Protein AF-A0A6L6QCY6-F1 (afdb_monomer)

Structure (mmCIF, N/CA/C/O backbone):
data_AF-A0A6L6QCY6-F1
#
_entry.id   AF-A0A6L6QCY6-F1
#
loop_
_atom_site.group_PDB
_atom_site.id
_atom_site.type_symbol
_atom_site.label_atom_id
_atom_site.label_alt_id
_atom_site.label_comp_id
_atom_site.label_asym_id
_atom_site.label_entity_id
_atom_site.label_seq_id
_atom_site.pdbx_PDB_ins_code
_atom_site.Cartn_x
_atom_site.Cartn_y
_atom_site.Cartn_z
_atom_site.occupancy
_atom_site.B_iso_or_equiv
_atom_site.auth_seq_id
_atom_site.auth_comp_id
_atom_site.auth_asym_id
_atom_site.auth_atom_id
_atom_site.pdbx_PDB_model_num
ATOM 1 N N . MET A 1 1 ? -13.776 2.812 19.468 1.00 54.94 1 MET A N 1
ATOM 2 C CA . MET A 1 1 ? -13.804 1.354 19.167 1.00 54.94 1 MET A CA 1
ATOM 3 C C . MET A 1 1 ? -12.359 0.943 18.936 1.00 54.94 1 MET A C 1
ATOM 5 O O . MET A 1 1 ? -11.683 1.703 18.269 1.00 54.94 1 MET A O 1
ATOM 9 N N . GLU A 1 2 ? -11.838 -0.179 19.449 1.00 56.78 2 GLU A N 1
ATOM 10 C CA . GLU A 1 2 ? -10.430 -0.522 19.162 1.00 56.78 2 GLU A CA 1
ATOM 11 C C . GLU A 1 2 ? -10.238 -0.838 17.669 1.00 56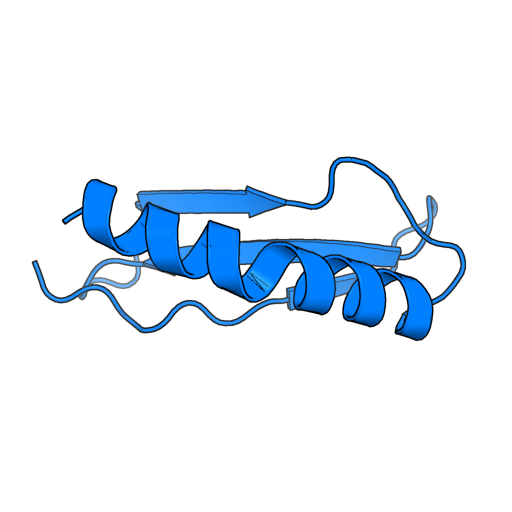.78 2 GLU A C 1
ATOM 13 O O . GLU A 1 2 ? -10.687 -1.867 17.157 1.00 56.78 2 GLU A O 1
ATOM 18 N N . LEU A 1 3 ? -9.598 0.093 16.958 1.00 63.88 3 LEU A N 1
ATOM 19 C CA . LEU A 1 3 ? -9.190 -0.070 15.570 1.00 63.88 3 LEU A CA 1
ATOM 20 C C . LEU A 1 3 ? -7.884 -0.850 15.524 1.00 63.88 3 LEU A C 1
ATOM 22 O O . LEU A 1 3 ? -6.876 -0.423 16.094 1.00 63.88 3 LEU A O 1
ATOM 26 N N . THR A 1 4 ? -7.879 -1.960 14.791 1.00 69.12 4 THR A N 1
ATOM 27 C CA . THR A 1 4 ? -6.638 -2.688 14.507 1.00 69.12 4 THR A CA 1
ATOM 28 C C . THR A 1 4 ? -5.659 -1.783 13.752 1.00 69.12 4 THR A C 1
ATOM 30 O O . THR A 1 4 ? -6.066 -0.968 12.921 1.00 69.12 4 THR A O 1
ATOM 33 N N . ASN A 1 5 ? -4.357 -1.892 14.053 1.00 73.19 5 ASN A N 1
ATOM 34 C CA . ASN A 1 5 ? -3.334 -1.175 13.290 1.00 73.19 5 ASN A CA 1
ATOM 35 C C . ASN A 1 5 ? -3.422 -1.624 11.822 1.00 73.19 5 ASN A C 1
ATOM 37 O O . ASN A 1 5 ? -3.191 -2.810 11.552 1.00 73.19 5 ASN A O 1
ATOM 41 N N . PRO A 1 6 ? -3.760 -0.722 10.883 1.00 82.88 6 PRO A N 1
ATOM 42 C CA . PRO A 1 6 ? -3.899 -1.093 9.487 1.00 82.88 6 PRO A CA 1
ATOM 43 C C . PRO A 1 6 ? -2.528 -1.518 8.948 1.00 82.88 6 PRO A C 1
ATOM 45 O O . PRO A 1 6 ? -1.496 -0.949 9.314 1.00 82.88 6 PRO A O 1
ATOM 48 N N . ARG A 1 7 ? -2.501 -2.536 8.087 1.00 85.69 7 ARG A N 1
ATOM 49 C CA . ARG A 1 7 ? -1.275 -2.966 7.403 1.00 85.69 7 ARG A CA 1
ATOM 50 C C . ARG A 1 7 ? -1.394 -2.639 5.920 1.00 85.69 7 ARG A C 1
ATOM 52 O O . ARG A 1 7 ? -2.420 -2.995 5.336 1.00 85.69 7 ARG A O 1
ATOM 59 N N . PRO A 1 8 ? -0.392 -1.983 5.313 1.00 92.00 8 PRO A N 1
ATOM 60 C CA . PRO A 1 8 ? -0.409 -1.753 3.881 1.00 92.00 8 PRO A CA 1
ATOM 61 C C . PRO A 1 8 ? -0.264 -3.080 3.141 1.00 92.00 8 PRO A C 1
ATOM 63 O O . PRO A 1 8 ? 0.519 -3.949 3.537 1.00 92.00 8 PRO A O 1
ATOM 66 N N . ILE A 1 9 ? -1.008 -3.215 2.054 1.00 94.50 9 ILE A N 1
ATOM 67 C CA . ILE A 1 9 ? -0.900 -4.318 1.109 1.00 94.50 9 ILE A CA 1
ATOM 68 C C . ILE A 1 9 ? -0.404 -3.739 -0.210 1.00 94.50 9 ILE A C 1
ATOM 70 O O . ILE A 1 9 ? -0.912 -2.721 -0.670 1.00 94.50 9 ILE A O 1
ATOM 74 N N . PHE A 1 10 ? 0.586 -4.403 -0.799 1.00 95.69 10 PHE A N 1
ATOM 75 C CA . PHE A 1 10 ? 1.137 -4.085 -2.111 1.00 95.69 10 PHE A CA 1
ATOM 76 C C . PHE A 1 10 ? 0.745 -5.214 -3.055 1.00 95.69 10 PHE A C 1
ATOM 78 O O . PHE A 1 10 ? 1.053 -6.375 -2.778 1.00 95.69 10 PHE A O 1
ATOM 85 N N . LEU A 1 11 ? 0.042 -4.884 -4.130 1.00 95.88 11 LEU A N 1
ATOM 86 C CA . LEU A 1 11 ? -0.384 -5.843 -5.141 1.00 95.88 11 LEU A CA 1
ATOM 87 C C . LEU A 1 11 ? 0.199 -5.458 -6.490 1.00 95.88 11 LEU A C 1
ATOM 89 O O . LEU A 1 11 ? 0.405 -4.280 -6.771 1.00 95.88 11 LEU A O 1
ATOM 93 N N . ASN A 1 12 ? 0.437 -6.473 -7.311 1.00 97.00 12 ASN A N 1
ATOM 94 C CA . ASN A 1 12 ? 0.786 -6.317 -8.710 1.00 97.00 12 ASN A CA 1
ATOM 95 C C . ASN A 1 12 ? -0.329 -6.927 -9.555 1.00 97.00 12 ASN A C 1
ATOM 97 O O . ASN A 1 12 ? -0.631 -8.114 -9.416 1.00 97.00 12 ASN A O 1
ATOM 101 N N . ASP A 1 13 ? -0.928 -6.117 -10.411 1.00 92.25 13 ASP A N 1
ATOM 102 C CA . ASP A 1 13 ? -1.951 -6.525 -11.367 1.00 92.25 13 ASP A CA 1
ATOM 103 C C . ASP A 1 13 ? -1.479 -6.205 -12.806 1.00 92.25 13 ASP A C 1
ATOM 105 O O . ASP A 1 13 ? -0.388 -5.654 -12.981 1.00 92.25 13 ASP A O 1
ATOM 109 N N . PRO A 1 14 ? -2.232 -6.557 -13.867 1.00 94.88 14 PRO A N 1
ATOM 110 C CA . PRO A 1 14 ? -1.823 -6.279 -15.248 1.00 94.88 14 PRO A CA 1
ATOM 111 C C . PRO A 1 14 ? -1.521 -4.801 -15.559 1.00 94.88 14 PRO A C 1
ATOM 113 O O . PRO A 1 14 ? -0.825 -4.518 -16.532 1.00 94.88 14 PRO A O 1
ATOM 116 N N . HIS A 1 15 ? -2.024 -3.863 -14.753 1.00 91.56 15 HIS A N 1
ATOM 117 C CA . HIS A 1 15 ? -1.787 -2.423 -14.863 1.00 91.56 15 HIS A CA 1
ATOM 118 C C . HIS A 1 15 ? -0.591 -1.926 -14.030 1.00 91.56 15 HIS A C 1
ATOM 120 O O . HIS A 1 15 ? -0.248 -0.741 -14.108 1.00 91.56 15 HIS A O 1
ATOM 126 N N . GLY A 1 16 ? 0.059 -2.812 -13.269 1.00 96.12 16 GLY A N 1
ATOM 127 C CA . GLY A 1 16 ? 1.260 -2.548 -12.481 1.00 96.12 16 GLY A CA 1
ATOM 128 C C . GLY A 1 16 ? 1.064 -2.727 -10.976 1.00 96.12 16 GLY A C 1
ATOM 129 O O . GLY A 1 16 ? 0.101 -3.327 -10.498 1.00 96.12 16 GLY A O 1
ATOM 130 N N . TRP A 1 17 ? 2.010 -2.186 -10.215 1.00 97.81 17 TRP A N 1
ATOM 131 C CA . TRP A 1 17 ? 1.985 -2.207 -8.759 1.00 97.81 17 TRP A CA 1
ATOM 132 C C . TRP A 1 17 ? 1.062 -1.129 -8.207 1.00 97.81 17 TRP A C 1
ATOM 134 O O . TRP A 1 17 ? 1.063 -0.002 -8.689 1.00 97.81 17 TRP A O 1
ATOM 144 N N . HIS A 1 18 ? 0.329 -1.432 -7.149 1.00 96.62 18 HIS A N 1
ATOM 145 C CA . HIS A 1 18 ? -0.456 -0.465 -6.389 1.00 96.62 18 HIS A CA 1
ATOM 146 C C . HIS A 1 18 ? -0.470 -0.861 -4.911 1.00 96.62 18 HIS A C 1
ATOM 148 O O . HIS A 1 18 ? -0.079 -1.974 -4.541 1.00 96.62 18 HIS A O 1
ATOM 154 N N . TRP A 1 19 ? -0.887 0.058 -4.043 1.00 95.75 19 TRP A N 1
ATOM 155 C CA . TRP A 1 19 ? -1.003 -0.217 -2.614 1.00 95.75 19 TRP A CA 1
ATOM 156 C C . TRP A 1 19 ? 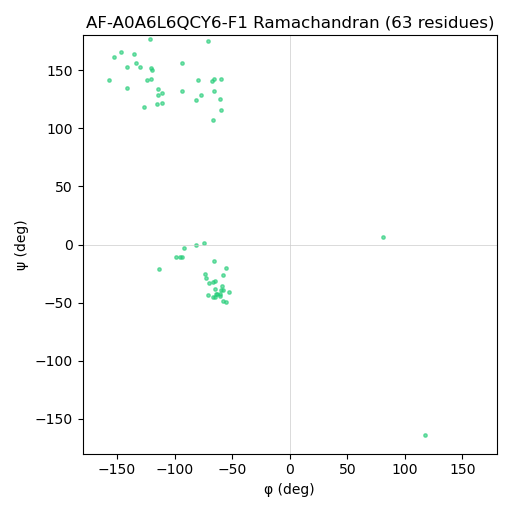-2.362 0.200 -2.072 1.00 95.75 19 TRP A C 1
ATOM 158 O O . TRP A 1 19 ? -2.989 1.127 -2.578 1.00 95.75 19 TRP A O 1
ATOM 168 N N . PHE A 1 20 ? -2.803 -0.470 -1.013 1.00 94.38 20 PHE A N 1
ATOM 169 C CA . PHE A 1 20 ? -3.945 -0.037 -0.216 1.00 94.38 20 PHE A CA 1
ATOM 170 C C . PHE A 1 20 ? -3.710 -0.289 1.271 1.00 94.38 20 PHE A C 1
ATOM 172 O O . PHE A 1 20 ? -2.945 -1.167 1.669 1.00 94.38 20 PHE A O 1
ATOM 179 N N . LEU A 1 21 ? -4.362 0.516 2.098 1.00 93.19 21 LEU A N 1
ATOM 180 C CA . LEU A 1 21 ? -4.308 0.491 3.547 1.00 93.19 21 LEU A CA 1
ATOM 181 C C . LEU A 1 21 ? -5.741 0.398 4.068 1.00 93.19 21 LEU A C 1
ATOM 183 O O . LEU A 1 21 ? -6.548 1.292 3.822 1.00 93.19 21 LEU A O 1
ATOM 187 N N . THR A 1 22 ? -6.046 -0.684 4.782 1.00 90.31 22 THR A N 1
ATOM 188 C CA . THR A 1 22 ? -7.388 -0.958 5.306 1.00 90.31 22 THR A CA 1
ATOM 189 C C . THR A 1 22 ? -7.388 -0.915 6.830 1.00 90.31 22 THR A C 1
ATOM 191 O O . THR A 1 22 ? -6.625 -1.640 7.474 1.00 90.31 22 THR A O 1
ATOM 194 N N . TRP A 1 23 ? -8.310 -0.148 7.408 1.00 87.94 23 TRP A N 1
ATOM 195 C CA . TRP A 1 23 ? -8.656 -0.203 8.825 1.00 87.94 23 TRP A CA 1
ATOM 196 C C . TRP A 1 23 ? -9.828 -1.145 9.034 1.00 87.94 23 TRP A C 1
ATOM 198 O O . TRP A 1 23 ? -10.853 -1.060 8.351 1.00 87.94 23 TRP A O 1
ATOM 208 N N . LYS A 1 24 ? -9.679 -2.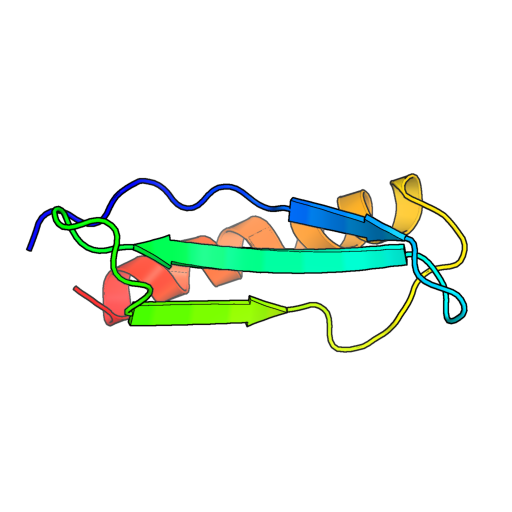026 10.021 1.00 87.62 24 LYS A N 1
ATOM 209 C CA . LYS A 1 24 ? -10.719 -2.965 10.425 1.00 87.62 24 LYS A CA 1
ATOM 210 C C . LYS A 1 24 ? -11.096 -2.741 11.878 1.00 87.62 24 LYS A C 1
ATOM 212 O O . LYS A 1 24 ? -10.221 -2.483 12.714 1.00 87.62 24 LYS A O 1
ATOM 217 N N . ASN A 1 25 ? -12.385 -2.875 12.170 1.00 85.81 25 ASN A N 1
ATOM 218 C CA . ASN A 1 25 ? -12.873 -2.926 13.544 1.00 85.81 25 ASN A CA 1
ATOM 219 C C . ASN A 1 25 ? -12.471 -4.252 14.225 1.00 85.81 25 ASN A C 1
ATOM 221 O O . ASN A 1 25 ? -11.920 -5.152 13.587 1.00 85.81 25 ASN A O 1
ATOM 225 N N . ALA A 1 26 ? -12.769 -4.388 15.519 1.00 83.75 26 ALA A N 1
ATOM 226 C CA . ALA A 1 26 ? -12.453 -5.590 16.298 1.00 83.75 26 ALA A CA 1
ATOM 227 C C . ALA A 1 26 ? -13.076 -6.886 15.734 1.00 83.75 26 ALA A C 1
ATOM 229 O O . ALA A 1 26 ? -12.514 -7.963 15.909 1.00 83.75 26 ALA A O 1
ATOM 230 N N . SER A 1 27 ? -14.195 -6.787 15.009 1.00 86.50 27 SER A N 1
ATOM 231 C CA . SER A 1 27 ? -14.849 -7.922 14.341 1.00 86.50 27 SER A CA 1
ATOM 232 C C . SER A 1 27 ? -14.212 -8.286 12.992 1.00 86.50 27 SER A C 1
ATOM 234 O O . SER A 1 27 ? -14.683 -9.199 12.319 1.00 86.50 27 SER A O 1
ATOM 236 N N . GLY A 1 28 ? -13.170 -7.567 12.564 1.00 84.62 28 GLY A N 1
ATOM 237 C CA . GLY A 1 28 ? -12.493 -7.776 11.284 1.00 84.62 28 GLY A CA 1
ATOM 238 C C . GLY A 1 28 ? -13.195 -7.143 10.078 1.00 84.62 28 GLY A C 1
ATOM 239 O O . GLY A 1 28 ? -12.744 -7.345 8.948 1.00 84.62 28 GLY A O 1
ATOM 240 N N . HIS A 1 29 ? -14.259 -6.364 10.290 1.00 87.81 29 HIS A N 1
ATOM 241 C CA . HIS A 1 29 ? -14.955 -5.655 9.218 1.00 87.81 29 HIS A CA 1
ATOM 242 C C . HIS A 1 29 ? -14.147 -4.418 8.809 1.00 87.81 29 HIS A C 1
ATOM 244 O O . HIS A 1 29 ? -13.752 -3.625 9.666 1.00 87.81 29 HIS A O 1
ATOM 250 N N . GLU A 1 30 ? -13.895 -4.265 7.507 1.00 89.69 30 GLU A N 1
ATOM 251 C CA . GLU A 1 30 ? -13.348 -3.041 6.920 1.00 89.69 30 GLU A CA 1
ATOM 252 C C . GLU A 1 30 ? -14.291 -1.863 7.182 1.00 89.69 30 GLU A C 1
ATOM 254 O O . GLU A 1 30 ? -15.476 -1.921 6.871 1.00 89.69 30 GLU A O 1
ATOM 259 N N . ILE A 1 31 ? -13.748 -0.802 7.771 1.00 88.88 31 ILE A N 1
ATOM 260 C CA . ILE A 1 31 ? -14.480 0.445 8.023 1.00 88.88 31 ILE A CA 1
ATOM 261 C C . ILE A 1 31 ? -13.930 1.609 7.202 1.00 88.88 31 ILE A C 1
ATOM 263 O O . ILE A 1 31 ? -14.607 2.614 7.009 1.00 88.88 31 ILE A O 1
ATOM 267 N N . HIS A 1 32 ? -12.685 1.490 6.746 1.00 87.50 32 HIS A N 1
ATOM 268 C CA . HIS A 1 32 ? -12.019 2.513 5.969 1.00 87.50 32 HIS A CA 1
ATOM 269 C C . HIS A 1 32 ? -10.903 1.885 5.144 1.00 87.50 32 HIS A C 1
ATOM 271 O O . HIS A 1 32 ? -10.182 1.005 5.625 1.00 87.50 32 HIS A O 1
ATOM 277 N N . ARG A 1 33 ? -10.745 2.368 3.916 1.00 90.38 33 ARG A N 1
ATOM 278 C CA . ARG A 1 33 ? -9.705 1.950 2.987 1.00 90.38 33 ARG A CA 1
ATOM 279 C C . ARG A 1 33 ? -9.204 3.168 2.230 1.00 90.38 33 ARG A C 1
ATOM 281 O O . ARG A 1 33 ? -9.999 3.969 1.748 1.00 90.38 33 ARG A O 1
ATOM 288 N N . VAL A 1 34 ? -7.887 3.275 2.118 1.00 91.56 34 VAL A N 1
ATOM 289 C CA . VAL A 1 34 ? -7.210 4.254 1.264 1.00 91.56 34 VAL A CA 1
ATOM 290 C C . VAL A 1 34 ? -6.286 3.502 0.326 1.00 91.56 34 VAL A C 1
ATOM 292 O O . VAL A 1 34 ? -5.654 2.532 0.736 1.00 91.56 34 VAL A O 1
ATOM 295 N N . GLU A 1 35 ? -6.191 3.937 -0.921 1.00 93.44 35 GLU A N 1
ATOM 296 C CA . GLU A 1 35 ? -5.359 3.293 -1.932 1.00 93.44 35 GLU A CA 1
ATOM 297 C C . GLU A 1 35 ? -4.554 4.301 -2.745 1.00 93.44 35 GLU A C 1
ATOM 299 O O . GLU A 1 35 ? -4.795 5.510 -2.704 1.00 93.44 35 GLU A O 1
ATOM 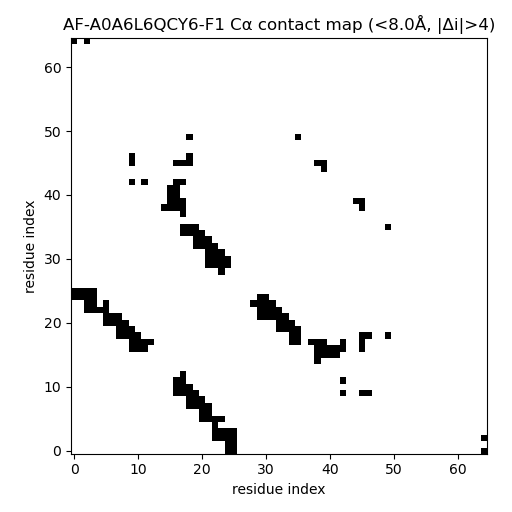304 N N . SER A 1 36 ? -3.541 3.805 -3.449 1.00 94.38 36 SER A N 1
ATOM 305 C CA . SER A 1 36 ? -2.736 4.618 -4.347 1.00 94.38 36 SER A CA 1
ATOM 306 C C . SER A 1 36 ? -3.569 5.122 -5.521 1.00 94.38 36 SER A C 1
ATOM 308 O O . SER A 1 36 ? -4.197 4.344 -6.230 1.00 94.38 36 SER A O 1
ATOM 310 N N . ASN A 1 37 ? -3.474 6.418 -5.812 1.00 92.06 37 ASN A N 1
ATOM 311 C CA . ASN A 1 37 ? -4.219 7.053 -6.910 1.00 92.06 37 ASN A CA 1
ATOM 312 C C . ASN A 1 37 ? -3.655 6.721 -8.307 1.00 92.06 37 ASN A C 1
ATOM 314 O O . ASN A 1 37 ? -4.092 7.294 -9.302 1.00 92.06 37 ASN A O 1
ATOM 318 N N . LYS A 1 38 ? -2.610 5.894 -8.380 1.00 93.31 38 LYS A N 1
ATOM 319 C CA . LYS A 1 38 ? -1.901 5.520 -9.604 1.00 93.31 38 LYS A CA 1
ATOM 320 C C . LYS A 1 38 ? -1.267 4.145 -9.440 1.00 93.31 38 LYS A C 1
ATOM 322 O O . LYS A 1 38 ? -1.046 3.705 -8.311 1.00 93.31 38 LYS A O 1
ATOM 327 N N . THR A 1 39 ? -0.927 3.525 -10.563 1.00 96.06 39 THR A N 1
ATOM 328 C CA . THR A 1 39 ? -0.087 2.330 -10.598 1.00 96.06 39 THR A CA 1
ATOM 329 C C . THR A 1 39 ? 1.384 2.701 -10.791 1.00 96.06 39 THR A C 1
ATOM 331 O O . THR A 1 39 ? 1.726 3.785 -11.276 1.00 96.06 39 THR A O 1
ATOM 334 N N . PHE A 1 40 ? 2.266 1.805 -10.366 1.00 97.19 40 PHE A N 1
ATOM 335 C CA . PHE A 1 40 ? 3.716 1.939 -10.407 1.00 97.19 40 PHE A CA 1
ATOM 336 C C . PHE A 1 40 ? 4.316 0.808 -11.240 1.00 97.19 40 PHE A C 1
ATOM 338 O O . PHE A 1 40 ? 3.759 -0.288 -11.307 1.00 97.19 40 PHE A O 1
ATOM 345 N N . ALA A 1 41 ? 5.472 1.044 -11.858 1.00 96.56 41 ALA A N 1
ATOM 346 C CA . ALA A 1 41 ? 6.14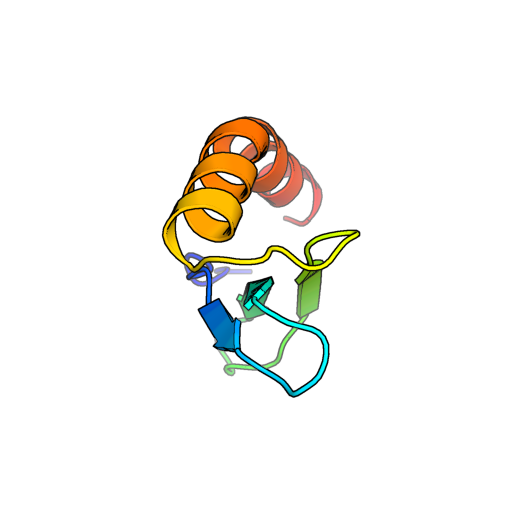1 0.008 -12.638 1.00 96.56 41 ALA A CA 1
ATOM 347 C C . ALA A 1 41 ? 6.765 -1.064 -11.730 1.00 96.56 41 ALA A C 1
ATOM 349 O O . ALA A 1 41 ? 6.878 -2.226 -12.122 1.00 96.56 41 ALA A O 1
ATOM 350 N N . THR A 1 42 ? 7.150 -0.692 -10.504 1.00 97.19 42 THR A N 1
ATOM 351 C CA . THR A 1 42 ? 7.815 -1.588 -9.549 1.00 97.19 42 THR A CA 1
ATOM 352 C C . THR A 1 42 ? 7.230 -1.514 -8.137 1.00 97.19 42 THR A C 1
ATOM 354 O O . THR A 1 42 ? 6.703 -0.488 -7.702 1.00 97.19 42 THR A O 1
ATOM 357 N N . GLU A 1 43 ? 7.409 -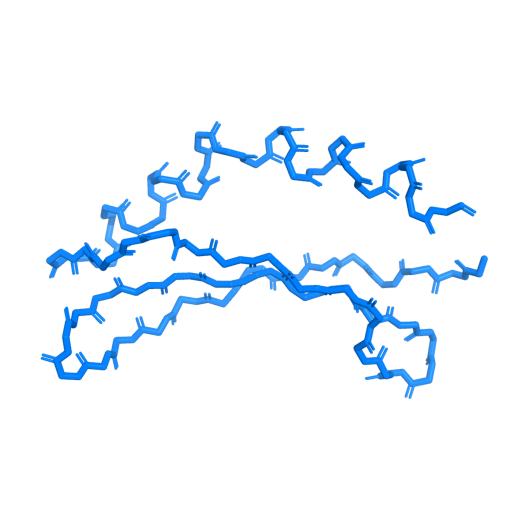2.591 -7.365 1.00 96.69 43 GLU A N 1
ATOM 358 C CA . GLU A 1 43 ? 7.039 -2.633 -5.943 1.00 96.69 43 GLU A CA 1
ATOM 359 C C . GLU A 1 43 ? 7.771 -1.559 -5.126 1.00 96.69 43 GLU A C 1
ATOM 361 O O . GLU A 1 43 ? 7.212 -0.981 -4.195 1.00 96.69 43 GLU A O 1
ATOM 366 N N . VAL A 1 44 ? 9.030 -1.276 -5.475 1.00 97.00 44 VAL A N 1
ATOM 367 C CA . VAL A 1 44 ? 9.871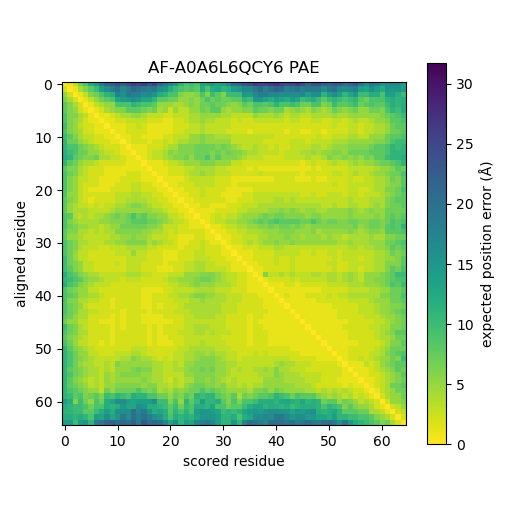 -0.294 -4.776 1.00 97.00 44 VAL A CA 1
ATOM 368 C C . VAL A 1 44 ? 9.278 1.107 -4.887 1.00 97.00 44 VAL A C 1
ATOM 370 O O . VAL A 1 44 ? 9.223 1.833 -3.892 1.00 97.00 44 VAL A O 1
ATOM 373 N N . GLU A 1 45 ? 8.790 1.480 -6.068 1.00 97.06 45 GLU A N 1
ATOM 374 C CA . GLU A 1 45 ? 8.112 2.758 -6.286 1.00 97.06 45 GLU A CA 1
ATOM 375 C C . GLU A 1 45 ? 6.803 2.842 -5.494 1.00 97.06 45 GLU A C 1
ATOM 377 O O . GLU A 1 45 ? 6.578 3.837 -4.804 1.00 97.06 45 GLU A O 1
ATOM 382 N N . ALA A 1 46 ? 5.987 1.780 -5.507 1.00 96.88 46 ALA A N 1
ATOM 383 C CA . ALA A 1 46 ? 4.749 1.721 -4.728 1.00 96.88 46 ALA A CA 1
ATOM 384 C C . ALA A 1 46 ? 5.016 1.847 -3.217 1.00 96.88 46 ALA A C 1
ATOM 386 O O . ALA A 1 46 ? 4.332 2.592 -2.513 1.00 96.88 46 ALA A O 1
ATOM 387 N N . ARG A 1 47 ? 6.053 1.171 -2.706 1.00 96.06 47 ARG A N 1
ATOM 388 C CA . ARG A 1 47 ? 6.490 1.280 -1.304 1.00 96.06 47 ARG A CA 1
ATOM 389 C C . ARG A 1 47 ? 7.006 2.671 -0.962 1.00 96.06 47 ARG A C 1
ATOM 391 O O . ARG A 1 47 ? 6.757 3.148 0.141 1.00 96.06 47 ARG A O 1
ATOM 398 N N . THR A 1 48 ? 7.728 3.307 -1.878 1.00 96.06 48 THR A N 1
ATOM 399 C CA . THR A 1 48 ? 8.250 4.665 -1.688 1.00 96.06 48 THR A CA 1
ATOM 400 C C . THR A 1 48 ? 7.110 5.677 -1.616 1.00 96.06 48 THR A C 1
ATOM 402 O O . THR A 1 48 ? 7.082 6.499 -0.705 1.00 96.06 48 THR A O 1
ATOM 405 N N . ASP A 1 49 ? 6.130 5.574 -2.516 1.00 95.69 49 ASP A N 1
ATOM 406 C CA . ASP A 1 49 ? 4.931 6.414 -2.487 1.00 95.69 49 ASP A CA 1
ATOM 407 C C . ASP A 1 49 ? 4.130 6.234 -1.192 1.00 95.69 49 ASP A C 1
ATOM 409 O O . ASP A 1 49 ? 3.778 7.227 -0.555 1.00 95.69 49 ASP A O 1
ATOM 413 N N . PHE A 1 50 ? 3.931 4.987 -0.745 1.00 95.00 50 PHE A N 1
ATOM 414 C CA . PHE A 1 50 ? 3.279 4.719 0.536 1.00 95.00 50 PHE A CA 1
ATOM 415 C C . PHE A 1 50 ? 4.022 5.379 1.703 1.00 95.00 50 PHE A C 1
ATOM 417 O O . PHE A 1 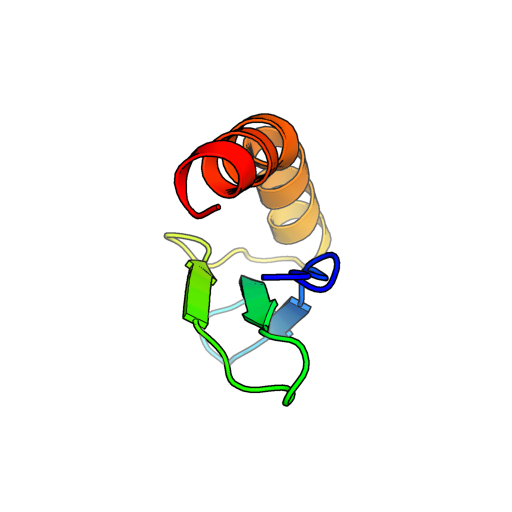50 ? 3.396 6.073 2.496 1.00 95.00 50 PHE A O 1
ATOM 424 N N . ARG A 1 51 ? 5.352 5.220 1.798 1.00 93.88 51 ARG A N 1
ATOM 425 C CA . ARG A 1 51 ? 6.149 5.833 2.879 1.00 93.88 51 ARG A CA 1
ATOM 426 C C . ARG A 1 51 ? 6.037 7.354 2.898 1.00 93.88 51 ARG A C 1
ATOM 428 O O . ARG A 1 51 ? 5.942 7.936 3.971 1.00 93.88 51 ARG A O 1
ATOM 435 N N . ASN A 1 52 ? 6.006 7.992 1.729 1.00 93.31 52 ASN A N 1
ATOM 436 C CA . ASN A 1 52 ? 5.844 9.444 1.63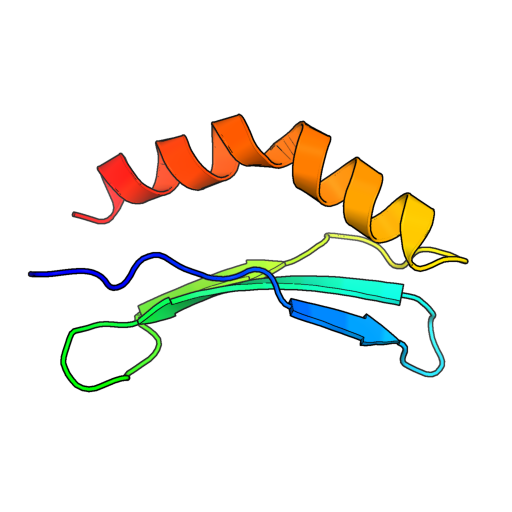7 1.00 93.31 52 ASN A CA 1
ATOM 437 C C . ASN A 1 52 ? 4.479 9.910 2.163 1.00 93.31 52 ASN A C 1
ATOM 439 O O . ASN A 1 52 ? 4.377 11.006 2.705 1.00 93.31 52 ASN A O 1
ATOM 443 N N . ARG A 1 53 ? 3.445 9.073 2.025 1.00 90.88 53 ARG A N 1
ATOM 444 C CA . ARG A 1 53 ? 2.074 9.346 2.482 1.00 90.88 53 ARG A CA 1
ATOM 445 C C . ARG A 1 53 ? 1.783 8.797 3.879 1.00 90.88 53 ARG A C 1
ATOM 447 O O . ARG A 1 53 ? 0.752 9.128 4.456 1.00 90.88 53 ARG A O 1
ATOM 454 N N . GLU A 1 54 ? 2.665 7.971 4.439 1.00 88.62 54 GLU A N 1
ATOM 455 C CA . GLU A 1 54 ? 2.432 7.221 5.677 1.00 88.62 54 GLU A CA 1
ATOM 456 C C . GLU A 1 54 ? 2.046 8.151 6.834 1.00 88.62 54 GLU A C 1
ATOM 458 O O . GLU A 1 54 ? 1.004 7.961 7.459 1.00 88.62 54 GLU A O 1
ATOM 463 N N . ALA A 1 55 ? 2.809 9.223 7.062 1.00 83.62 55 ALA A N 1
ATOM 464 C CA . ALA A 1 55 ? 2.521 10.181 8.130 1.00 83.62 55 ALA A CA 1
ATOM 465 C C . ALA A 1 55 ? 1.124 10.823 8.000 1.00 83.62 55 ALA A C 1
ATOM 467 O O . ALA A 1 55 ? 0.414 10.990 8.996 1.00 83.62 55 ALA A O 1
ATOM 468 N N . GLU A 1 56 ? 0.696 11.143 6.777 1.00 85.56 56 GLU A N 1
ATOM 469 C CA . GLU A 1 56 ? -0.625 11.716 6.508 1.00 85.56 56 GLU A CA 1
ATOM 470 C C . GLU A 1 56 ? -1.739 10.682 6.716 1.00 85.56 56 GLU A C 1
ATOM 472 O O . GLU A 1 56 ? -2.753 10.979 7.349 1.00 85.56 56 GLU A O 1
ATOM 477 N N . LEU A 1 57 ? -1.543 9.449 6.241 1.00 85.44 57 LEU A N 1
ATOM 478 C CA . LEU A 1 57 ? -2.507 8.350 6.368 1.00 85.44 57 LEU A CA 1
ATOM 479 C C . LEU A 1 57 ? -2.733 7.956 7.833 1.00 85.44 57 LEU A C 1
ATOM 481 O O . LEU A 1 57 ? -3.870 7.764 8.267 1.00 85.44 57 LEU A O 1
ATOM 485 N N . PHE A 1 58 ? -1.666 7.884 8.627 1.00 79.50 58 PHE A N 1
ATOM 486 C CA . PHE A 1 58 ? -1.773 7.595 10.057 1.00 79.50 58 PHE A CA 1
ATOM 487 C C . PHE A 1 58 ? -2.323 8.785 10.857 1.00 79.50 58 PHE A C 1
ATOM 489 O O . PHE A 1 58 ? -2.988 8.571 11.868 1.00 79.50 58 PHE A O 1
ATOM 496 N N . SER A 1 59 ? -2.162 10.021 10.374 1.00 78.00 59 SER A N 1
ATOM 497 C CA . SER A 1 59 ? -2.857 11.189 10.937 1.00 78.00 59 SER A CA 1
ATOM 498 C C . SER A 1 59 ? -4.365 11.167 10.648 1.00 78.00 59 SER A C 1
ATOM 500 O O . SER A 1 59 ? -5.157 11.593 11.486 1.00 78.00 59 SER A O 1
ATOM 502 N N . GLN A 1 60 ? -4.794 10.633 9.497 1.00 70.75 60 GLN A N 1
ATOM 503 C CA . GLN A 1 60 ? -6.218 10.463 9.172 1.00 70.75 60 GLN A CA 1
ATOM 504 C C . GLN A 1 60 ? -6.907 9.437 10.077 1.00 70.75 60 GLN A C 1
ATOM 506 O O . GLN A 1 60 ? -8.062 9.645 10.436 1.00 70.75 60 GLN A O 1
ATOM 511 N N . ARG A 1 61 ? -6.198 8.394 10.536 1.00 66.44 61 ARG A N 1
ATOM 512 C CA . ARG A 1 61 ? -6.726 7.437 11.528 1.00 66.44 61 ARG A CA 1
ATOM 513 C C . ARG A 1 61 ? -7.264 8.131 12.779 1.00 66.44 61 ARG A C 1
ATOM 515 O O . ARG A 1 61 ? -8.318 7.745 13.263 1.00 66.44 61 ARG A O 1
ATOM 522 N N . HIS A 1 62 ? -6.573 9.158 13.276 1.00 60.47 62 HIS A N 1
ATOM 523 C CA . HIS A 1 62 ? -7.009 9.910 14.458 1.00 60.47 62 HIS A CA 1
ATOM 524 C C . HIS A 1 62 ? -8.312 10.695 14.248 1.00 60.47 62 HIS A C 1
ATOM 526 O O . HIS A 1 62 ? -8.885 11.165 15.221 1.00 60.47 62 HIS A O 1
ATOM 532 N N . ARG A 1 63 ? -8.769 10.868 13.001 1.00 58.75 63 ARG A N 1
ATOM 533 C CA . ARG A 1 63 ? -10.046 11.521 12.672 1.00 58.75 63 ARG A CA 1
ATOM 534 C C . ARG A 1 63 ? -11.200 10.535 12.474 1.00 58.75 63 ARG A C 1
ATOM 536 O O . ARG A 1 63 ? -12.329 10.979 12.305 1.00 58.75 63 ARG A O 1
ATOM 543 N N . VAL A 1 64 ? -10.902 9.236 12.397 1.00 56.75 64 VAL A N 1
ATOM 544 C CA . VAL A 1 64 ? -11.883 8.157 12.181 1.00 56.75 64 VAL A CA 1
ATOM 545 C C . VAL A 1 64 ? -12.262 7.469 13.507 1.00 56.75 64 VAL A C 1
ATOM 547 O O . VAL A 1 64 ? -13.222 6.702 13.531 1.00 56.75 64 VAL A O 1
ATOM 550 N N . ASP A 1 65 ? -11.531 7.746 14.595 1.00 52.47 65 ASP A N 1
ATOM 551 C CA . ASP A 1 65 ? -11.894 7.373 15.976 1.00 52.47 65 ASP A CA 1
ATOM 552 C C . ASP A 1 65 ? -12.870 8.392 16.590 1.00 52.47 65 ASP A C 1
ATOM 554 O O . ASP A 1 65 ? -13.807 7.947 17.294 1.00 52.47 65 ASP A O 1
#

Nearest PDB structures (foldseek):
  7u65-assembly1_G  TM=4.793E-01  e=9.659E-01  Escherichia phage T7
  7ucz-assembly2_B  TM=5.543E-01  e=1.576E+00  Homo sapiens
  4h8k-assembly1_B  TM=5.380E-01  e=2.013E+00  uncultured organism
  5i4a-assembly2_C  TM=5.338E-01  e=4.194E+00  Marinitoga piezophila KA3
  5mdn-assembly1_A  TM=4.160E-01  e=1.234E+00  Pyrobaculum calidifontis

Foldseek 3Di:
DDKDDWDKDWDQDPQAIKIKTFIADPVRDTPDMDIDPHHDNDPVVRVVVCVVCVVVVVVVVVVVD

Solvent-accessible surface area (backbone atoms only — not comparable to full-atom values): 3869 Å² total; per-residue (Å²): 121,73,63,50,85,58,59,76,46,76,49,76,54,101,81,31,14,33,38,37,37,45,34,25,42,82,87,65,49,76,78,47,73,51,63,55,96,56,64,24,95,38,66,67,55,34,52,48,55,46,61,74,43,41,70,59,56,60,53,49,51,70,75,74,107

Organism: NCBI:txid1776165

Sequence (65 aa):
MELTNPRPIFLNDPHGWHWFLTWKNASGHEIHRVESNKTFATEVEARTDFRNREAELFSQRHRVD

Radius of gyration: 12.54 Å; Cα contacts (8 Å, |Δi|>4): 91; chains: 1; bounding box: 25×20×34 Å

Mean predicted aligned error: 4.89 Å

Secondary structure (DSSP, 8-state):
--PPPPEEEEEEETTEEEEEEEEE-TTS-EEEEEE-SS-BSSHHHHHHHHHHHHHHHHHHHTTT-

pLDDT: mean 86.64, std 12.26, range [52.47, 97.81]